Protein AF-A0A9R0QX72-F1 (afdb_monomer_lite)

Sequence (72 aa):
MPNYNPSNKKKKADVSIVLSTAPEDAPTHWQQTLLYLFEPIELKKDQIMEGSVTISQSQQHARFLNICLKYL

Radius of gyration: 24.26 Å; chains: 1; bounding box: 29×63×64 Å

Foldseek 3Di:
DDDDDPDPPDPDPPDDDDDDLDPPDDHDPVHDDDDDDPDDDDDDPPDDKDWDWDWDADPVDRPDIDIDTGID

Structure (mmCIF, N/CA/C/O backbone):
data_AF-A0A9R0QX72-F1
#
_entry.id   AF-A0A9R0QX72-F1
#
loop_
_atom_site.group_PDB
_atom_site.id
_atom_site.type_symbol
_atom_site.label_atom_id
_atom_site.label_alt_id
_atom_site.label_comp_id
_atom_site.label_asym_id
_atom_site.label_entity_id
_atom_site.label_seq_id
_atom_site.pdbx_PDB_ins_code
_atom_site.Cartn_x
_atom_site.Cartn_y
_atom_site.Cartn_z
_atom_site.occupancy
_atom_site.B_iso_or_equiv
_atom_site.auth_seq_id
_atom_site.auth_comp_id
_atom_site.auth_asym_id
_atom_site.auth_atom_id
_atom_site.pdbx_PDB_model_num
ATOM 1 N N . MET A 1 1 ? -14.847 -47.251 -44.610 1.00 41.06 1 MET A N 1
ATOM 2 C CA . MET A 1 1 ? -13.567 -46.675 -44.140 1.00 41.06 1 MET A CA 1
ATOM 3 C C . MET A 1 1 ? -13.776 -46.166 -42.716 1.00 41.06 1 MET A C 1
ATOM 5 O O . MET A 1 1 ? -14.771 -45.476 -42.519 1.00 41.06 1 MET A O 1
ATOM 9 N N . PRO A 1 2 ? -12.961 -46.572 -41.726 1.00 45.75 2 PRO A N 1
ATOM 10 C CA . PRO A 1 2 ? -13.218 -46.298 -40.313 1.00 45.75 2 PRO A CA 1
ATOM 11 C C . PRO A 1 2 ? -12.707 -44.918 -39.857 1.00 45.75 2 PRO A C 1
ATOM 13 O O . PRO A 1 2 ? -11.699 -44.434 -40.354 1.00 45.75 2 PRO A O 1
ATOM 16 N N . ASN A 1 3 ? -13.421 -44.364 -38.871 1.00 53.88 3 ASN A N 1
ATOM 17 C CA . ASN A 1 3 ? -13.036 -43.415 -37.817 1.00 53.88 3 ASN A CA 1
ATOM 18 C C . ASN A 1 3 ? -12.098 -42.232 -38.114 1.00 53.88 3 ASN A C 1
ATOM 20 O O . ASN A 1 3 ? -10.889 -42.388 -38.257 1.00 53.88 3 ASN A O 1
ATOM 24 N N . TYR A 1 4 ? -12.620 -41.028 -37.862 1.00 42.12 4 TYR A N 1
ATOM 25 C CA . TYR A 1 4 ? -11.850 -40.001 -37.162 1.00 42.12 4 TYR A CA 1
ATOM 26 C C . TYR A 1 4 ? -12.681 -39.458 -35.998 1.00 42.12 4 TYR A C 1
ATOM 28 O O . TYR A 1 4 ? -13.630 -38.705 -36.190 1.00 42.12 4 TYR A O 1
ATOM 36 N N . ASN A 1 5 ? -12.339 -39.893 -34.786 1.00 57.66 5 ASN A N 1
ATOM 37 C CA . ASN A 1 5 ? -12.883 -39.350 -33.549 1.00 57.66 5 ASN A CA 1
ATOM 38 C C . ASN A 1 5 ? -11.931 -38.219 -33.127 1.00 57.66 5 ASN A C 1
ATOM 40 O O . ASN A 1 5 ? -10.791 -38.523 -32.756 1.00 57.66 5 ASN A O 1
ATOM 44 N N . PRO A 1 6 ? -12.313 -36.931 -33.213 1.00 52.00 6 PRO A N 1
ATOM 45 C CA . PRO A 1 6 ? -11.423 -35.871 -32.785 1.00 52.00 6 PRO A CA 1
ATOM 46 C C . PRO A 1 6 ? -11.274 -35.965 -31.269 1.00 52.00 6 PRO A C 1
ATOM 48 O O . PRO A 1 6 ? -12.216 -35.781 -30.503 1.00 52.00 6 PRO A O 1
ATOM 51 N N . SER A 1 7 ? -10.057 -36.309 -30.858 1.00 58.31 7 SER A N 1
ATOM 52 C CA . SER A 1 7 ? -9.592 -36.364 -29.479 1.00 58.31 7 SER A CA 1
ATOM 53 C C . SER A 1 7 ? -10.128 -35.181 -28.667 1.00 58.31 7 SER A C 1
ATOM 55 O O . SER A 1 7 ? -9.799 -34.030 -28.968 1.00 58.31 7 SER A O 1
ATOM 57 N N . ASN A 1 8 ? -10.893 -35.469 -27.612 1.00 59.62 8 ASN A N 1
ATOM 58 C CA . ASN A 1 8 ? -11.251 -34.513 -26.567 1.00 59.62 8 ASN A CA 1
ATOM 59 C C . ASN A 1 8 ? -9.968 -34.053 -25.849 1.00 59.62 8 ASN A C 1
ATOM 61 O O . ASN A 1 8 ? -9.580 -34.589 -24.809 1.00 59.62 8 ASN A O 1
ATOM 65 N N . LYS A 1 9 ? -9.271 -33.067 -26.424 1.00 60.78 9 LYS A N 1
ATOM 66 C CA . LYS A 1 9 ? -8.179 -32.355 -25.758 1.00 60.78 9 LYS A CA 1
ATOM 67 C C . LYS A 1 9 ? -8.805 -31.531 -24.635 1.00 60.78 9 LYS A C 1
ATOM 69 O O . LYS A 1 9 ? -9.318 -30.440 -24.875 1.00 60.78 9 LYS A O 1
ATOM 74 N N . LYS A 1 10 ? -8.793 -32.069 -23.411 1.00 64.44 10 LYS A N 1
ATOM 75 C CA . LYS A 1 10 ? -9.111 -31.305 -22.198 1.00 64.44 10 LYS A CA 1
ATOM 76 C C . LYS A 1 10 ? -8.226 -30.055 -22.195 1.00 64.44 10 LYS A C 1
ATOM 78 O O . LYS A 1 10 ? -7.004 -30.172 -22.124 1.00 64.44 10 LYS A O 1
ATOM 83 N N . LYS A 1 11 ? -8.836 -28.874 -22.331 1.00 63.50 11 LYS A N 1
ATOM 84 C CA . LYS A 1 11 ? -8.142 -27.589 -22.199 1.00 63.50 11 LYS A CA 1
ATOM 85 C C . LYS A 1 11 ? -7.507 -27.560 -20.808 1.00 63.50 11 LYS A C 1
ATOM 87 O O . LYS A 1 11 ? -8.216 -27.684 -19.812 1.00 63.50 11 LYS A O 1
ATOM 92 N N . LYS A 1 12 ? -6.177 -27.480 -20.748 1.00 66.50 12 LYS A N 1
ATOM 93 C CA . LYS A 1 12 ? -5.440 -27.275 -19.497 1.00 66.50 12 LYS A CA 1
ATOM 94 C C . LYS A 1 12 ? -5.956 -25.958 -18.913 1.00 66.50 12 LYS A C 1
ATOM 96 O O . LYS A 1 12 ? -6.026 -24.981 -19.655 1.00 66.50 12 LYS A O 1
ATOM 101 N N . ALA A 1 13 ? -6.399 -25.962 -17.657 1.00 71.12 13 ALA A N 1
ATOM 102 C CA . ALA A 1 13 ? -6.826 -24.733 -17.000 1.00 71.12 13 ALA A CA 1
ATOM 103 C C . ALA A 1 13 ? -5.676 -23.723 -17.087 1.00 71.12 13 ALA A C 1
ATOM 105 O O . ALA A 1 13 ? -4.527 -24.080 -16.816 1.00 71.12 13 ALA A O 1
ATOM 106 N N . ASP A 1 14 ? -5.984 -22.513 -17.538 1.00 74.94 14 ASP A N 1
ATOM 107 C CA . ASP A 1 14 ? -5.033 -21.411 -17.605 1.00 74.94 14 ASP A CA 1
ATOM 108 C C . ASP A 1 14 ? -4.779 -20.931 -16.173 1.00 74.94 14 ASP A C 1
ATOM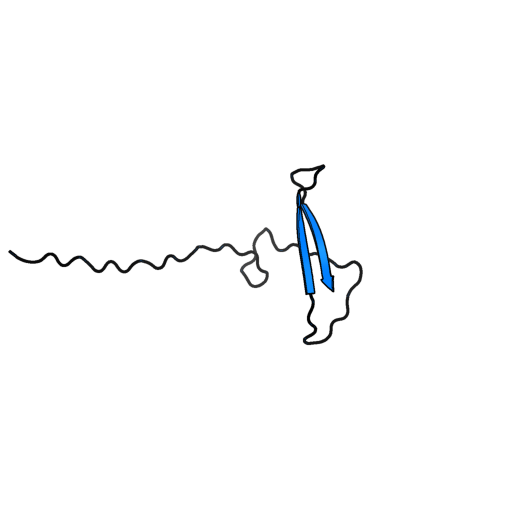 110 O O . ASP A 1 14 ? -5.495 -20.090 -15.634 1.00 74.94 14 ASP A O 1
ATOM 114 N N . VAL A 1 15 ? -3.860 -21.607 -15.482 1.00 82.38 15 VAL A N 1
ATOM 115 C CA . VAL A 1 15 ? -3.486 -21.258 -14.113 1.00 82.38 15 VAL A CA 1
ATOM 116 C C . VAL A 1 15 ? -2.447 -20.150 -14.202 1.00 82.38 15 VAL A C 1
ATOM 118 O O . VAL A 1 15 ? -1.311 -20.394 -14.610 1.00 82.38 15 VAL A O 1
ATOM 121 N N . SER A 1 16 ? -2.843 -18.936 -13.820 1.00 90.12 16 SER A N 1
ATOM 122 C CA . SER A 1 16 ? -1.929 -17.799 -13.721 1.00 90.12 16 SER A CA 1
ATOM 123 C C . SER A 1 16 ? -0.832 -18.091 -12.699 1.00 90.12 16 SER A C 1
ATOM 125 O O . SER A 1 16 ? -1.112 -18.495 -11.571 1.00 90.12 16 SER A O 1
ATOM 127 N N . ILE A 1 17 ? 0.420 -17.850 -13.080 1.00 93.88 17 ILE A N 1
ATOM 128 C CA . ILE A 1 17 ? 1.550 -17.871 -12.149 1.00 93.88 17 ILE A CA 1
ATOM 129 C C . ILE A 1 17 ? 1.540 -16.552 -11.373 1.00 93.88 17 ILE A C 1
ATOM 131 O O . ILE A 1 17 ? 1.441 -15.485 -11.977 1.00 93.88 17 ILE A O 1
ATOM 135 N N . VAL A 1 18 ? 1.641 -16.624 -10.045 1.00 95.06 18 VAL A N 1
ATOM 136 C CA . VAL A 1 18 ? 1.638 -15.459 -9.151 1.00 95.06 18 VAL A CA 1
ATOM 137 C C . VAL A 1 18 ? 2.907 -15.477 -8.306 1.00 95.06 18 VAL A C 1
ATOM 139 O O . VAL A 1 18 ? 3.217 -16.483 -7.672 1.00 95.06 18 VAL A O 1
ATOM 142 N N . LEU A 1 19 ? 3.637 -14.360 -8.302 1.00 96.25 19 LEU A N 1
ATOM 143 C CA . LEU A 1 19 ? 4.677 -14.072 -7.318 1.00 96.25 19 LEU A CA 1
ATOM 144 C C . LEU A 1 19 ? 4.088 -13.100 -6.298 1.00 96.25 19 LEU A C 1
ATOM 146 O O . LEU A 1 19 ? 3.689 -11.997 -6.666 1.00 96.25 19 LEU A O 1
ATOM 150 N N . SER A 1 20 ? 4.044 -13.515 -5.037 1.00 96.81 20 SER A N 1
ATOM 151 C CA . SER A 1 20 ? 3.526 -12.712 -3.933 1.00 96.81 20 SER A CA 1
ATOM 152 C C . SER A 1 20 ? 4.650 -12.287 -2.992 1.00 96.81 20 SER A C 1
ATOM 154 O O . SER A 1 20 ? 5.631 -13.007 -2.809 1.00 96.81 20 SER A O 1
ATOM 156 N N . THR A 1 21 ? 4.500 -11.104 -2.400 1.00 98.00 21 THR A N 1
ATOM 157 C CA . THR A 1 21 ? 5.332 -10.606 -1.292 1.00 98.00 21 THR A CA 1
ATOM 158 C C . THR A 1 21 ? 4.490 -10.347 -0.038 1.00 98.00 21 THR A C 1
ATOM 160 O O . THR A 1 21 ? 4.913 -9.603 0.852 1.00 98.00 21 THR A O 1
ATOM 163 N N . ALA A 1 22 ? 3.280 -10.913 0.014 1.00 97.88 22 ALA A N 1
ATOM 164 C CA . ALA A 1 22 ? 2.382 -10.790 1.151 1.00 97.88 22 ALA A CA 1
ATOM 165 C C . ALA A 1 22 ? 3.018 -11.405 2.415 1.00 97.88 22 ALA A C 1
ATOM 167 O O . ALA A 1 22 ? 3.784 -12.367 2.306 1.00 97.88 22 ALA A O 1
ATOM 168 N N . PRO A 1 23 ? 2.763 -10.848 3.610 1.00 97.56 23 PRO A N 1
ATOM 169 C CA . PRO A 1 23 ? 3.364 -11.336 4.853 1.00 97.56 23 PRO A CA 1
ATOM 170 C C . PRO A 1 23 ? 2.962 -12.778 5.218 1.00 97.56 23 PRO A C 1
ATOM 172 O O . PRO A 1 23 ? 3.689 -13.437 5.958 1.00 97.56 23 PRO A O 1
ATOM 175 N N . GLU A 1 24 ? 1.828 -13.265 4.716 1.00 97.69 24 GLU A N 1
ATOM 176 C CA . GLU A 1 24 ? 1.331 -14.633 4.893 1.00 97.69 24 GLU A CA 1
ATOM 177 C C . GLU A 1 24 ? 1.971 -15.668 3.948 1.00 97.69 24 GLU A C 1
ATOM 179 O O . GLU A 1 24 ? 1.848 -16.870 4.193 1.00 97.69 24 GLU A O 1
ATOM 184 N N . ASP A 1 25 ? 2.663 -15.219 2.896 1.00 97.31 25 ASP A N 1
ATOM 185 C CA . ASP A 1 25 ? 3.326 -16.074 1.909 1.00 97.31 25 ASP A CA 1
ATOM 186 C C . ASP A 1 25 ? 4.818 -16.290 2.231 1.00 97.31 25 ASP A C 1
ATOM 188 O O . ASP A 1 25 ? 5.389 -15.718 3.162 1.00 97.31 25 ASP A O 1
ATOM 192 N N . ALA A 1 26 ? 5.485 -17.144 1.445 1.00 97.50 26 ALA A N 1
ATOM 193 C CA . A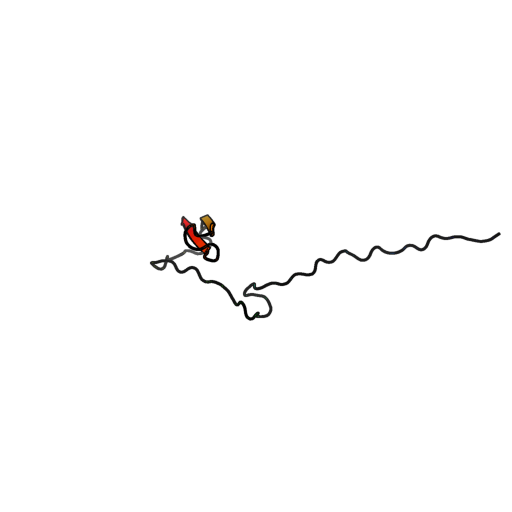LA A 1 26 ? 6.917 -17.391 1.593 1.00 97.50 26 ALA A CA 1
ATOM 194 C C . ALA A 1 26 ? 7.732 -16.077 1.474 1.00 97.50 26 ALA A C 1
ATOM 196 O O . ALA A 1 26 ? 7.560 -15.344 0.496 1.00 97.50 26 ALA A O 1
ATOM 197 N N . PRO A 1 27 ? 8.660 -15.785 2.412 1.00 98.00 27 PRO A N 1
ATOM 198 C CA . PRO A 1 27 ? 9.427 -14.545 2.392 1.00 98.00 27 PRO A CA 1
ATOM 199 C C . PRO A 1 27 ? 10.232 -14.358 1.107 1.00 98.00 27 PRO A C 1
ATOM 201 O O . PRO A 1 27 ? 10.876 -15.280 0.605 1.00 98.00 27 PRO A O 1
ATOM 204 N N . THR A 1 28 ? 10.267 -13.120 0.624 1.00 98.25 28 THR A N 1
ATOM 205 C CA . THR A 1 28 ? 11.120 -12.707 -0.494 1.00 98.25 28 THR A CA 1
ATOM 206 C C . THR A 1 28 ? 12.148 -11.680 -0.025 1.00 98.25 28 THR A C 1
ATOM 208 O O . THR A 1 28 ? 11.999 -11.076 1.038 1.00 98.25 28 THR A O 1
ATOM 211 N N . HIS A 1 29 ? 13.188 -11.432 -0.827 1.00 98.31 29 HIS A N 1
ATOM 212 C CA . HIS A 1 29 ? 14.184 -10.402 -0.510 1.00 98.31 29 HIS A CA 1
ATOM 213 C C . HIS A 1 29 ? 13.605 -8.974 -0.476 1.00 98.31 29 HIS A C 1
ATOM 215 O O . HIS A 1 29 ? 14.222 -8.098 0.122 1.00 98.31 29 HIS A O 1
ATOM 221 N N . TRP A 1 30 ? 12.439 -8.736 -1.094 1.00 98.06 30 TRP A N 1
ATOM 222 C CA . TRP A 1 30 ? 11.749 -7.443 -1.047 1.00 98.06 30 TRP A CA 1
ATOM 223 C C . TRP A 1 30 ? 11.103 -7.150 0.304 1.00 98.06 30 TRP A C 1
ATOM 225 O O . TRP A 1 30 ? 10.886 -5.982 0.614 1.00 98.06 30 TRP A O 1
ATOM 235 N N . GLN A 1 31 ? 10.811 -8.184 1.099 1.00 97.94 31 GLN A N 1
ATOM 236 C CA . GLN A 1 31 ? 10.066 -8.046 2.351 1.00 97.94 31 GLN A CA 1
ATOM 237 C C . GLN A 1 31 ? 8.764 -7.242 2.138 1.00 97.94 31 GLN A C 1
ATOM 239 O O . GLN A 1 31 ? 8.044 -7.476 1.165 1.00 97.94 31 GLN A O 1
ATOM 244 N N . GLN A 1 32 ? 8.456 -6.309 3.044 1.00 98.31 32 GLN A N 1
ATOM 245 C CA . GLN A 1 32 ? 7.296 -5.424 2.998 1.00 98.31 32 GLN A CA 1
ATOM 246 C C . GLN A 1 32 ? 7.717 -3.972 3.262 1.00 98.31 32 GLN A C 1
ATOM 248 O O . GLN A 1 32 ? 8.747 -3.704 3.879 1.00 98.31 32 GLN A O 1
ATOM 253 N N . THR A 1 33 ? 6.897 -3.018 2.816 1.00 97.19 33 THR A N 1
ATOM 254 C CA . THR A 1 33 ? 7.084 -1.587 3.106 1.00 97.19 33 THR A CA 1
ATOM 255 C C . THR A 1 33 ? 6.101 -1.147 4.185 1.00 97.19 33 THR A C 1
ATOM 257 O O . THR A 1 33 ? 4.893 -1.282 4.005 1.00 97.19 33 THR A O 1
ATOM 260 N N . LEU A 1 34 ? 6.609 -0.607 5.293 1.00 96.62 34 LEU A N 1
ATOM 261 C CA . LEU A 1 34 ? 5.791 -0.098 6.396 1.00 96.62 34 LEU A CA 1
ATOM 262 C C . LEU A 1 34 ? 5.586 1.414 6.269 1.00 96.62 34 LEU A C 1
ATOM 264 O O . LEU A 1 34 ? 6.542 2.160 6.058 1.00 96.62 34 LEU A O 1
ATOM 268 N N . LEU A 1 35 ? 4.341 1.863 6.439 1.00 95.69 35 LEU A N 1
ATOM 269 C CA . LEU A 1 35 ? 3.968 3.276 6.510 1.00 95.69 35 LEU A CA 1
ATOM 270 C C . LEU A 1 35 ? 3.536 3.589 7.944 1.00 95.69 35 LEU A C 1
ATOM 272 O O . LEU A 1 35 ? 2.395 3.334 8.323 1.00 95.69 35 LEU A O 1
ATOM 276 N N . TYR A 1 36 ? 4.463 4.097 8.752 1.00 95.31 36 TYR A N 1
ATOM 277 C CA . TYR A 1 36 ? 4.165 4.458 10.135 1.00 95.31 36 TYR A CA 1
ATOM 278 C C . TYR A 1 36 ? 3.340 5.743 10.215 1.00 95.31 36 TYR A C 1
ATOM 280 O O . TYR A 1 36 ? 3.576 6.700 9.476 1.00 95.31 36 TYR A O 1
ATOM 288 N N . LEU A 1 37 ? 2.390 5.758 11.147 1.00 94.25 37 LEU A N 1
ATOM 289 C CA . LEU A 1 37 ? 1.686 6.970 11.544 1.00 94.25 37 LEU A CA 1
ATOM 290 C C . LEU A 1 37 ? 2.581 7.792 12.473 1.00 94.25 37 LEU A C 1
ATOM 292 O O . LEU A 1 37 ? 3.416 7.228 13.180 1.00 94.25 37 LEU A O 1
ATOM 296 N N . PHE A 1 38 ? 2.404 9.115 12.474 1.00 92.00 38 PHE A N 1
ATOM 297 C CA . PHE A 1 38 ? 3.165 9.996 13.365 1.00 92.00 38 PHE A CA 1
ATOM 298 C C . PHE A 1 38 ? 2.922 9.663 14.837 1.00 92.00 38 PHE A C 1
ATOM 300 O O . PHE A 1 38 ? 3.865 9.634 15.615 1.00 92.00 38 PHE A O 1
ATOM 307 N N . GLU A 1 39 ? 1.671 9.360 15.183 1.00 94.00 39 GLU A N 1
ATOM 308 C CA . GLU A 1 39 ? 1.265 8.924 16.513 1.00 94.00 39 GLU A CA 1
ATOM 309 C C . GLU A 1 39 ? 0.445 7.631 16.398 1.00 94.00 39 GLU A C 1
ATOM 311 O O . GLU A 1 39 ? -0.341 7.491 15.449 1.00 94.00 39 GLU A O 1
ATOM 316 N N . PRO A 1 40 ? 0.600 6.678 17.334 1.00 93.88 40 PRO A N 1
ATOM 317 C CA . PRO A 1 40 ? -0.253 5.500 17.400 1.00 93.88 40 PRO A CA 1
ATOM 318 C C . PRO A 1 40 ? -1.729 5.882 17.547 1.00 93.88 40 PRO A C 1
ATOM 320 O O . PRO A 1 40 ? -2.074 6.831 18.248 1.00 93.88 40 PRO A O 1
ATOM 323 N N . ILE A 1 41 ? -2.609 5.099 16.926 1.00 92.62 41 ILE A N 1
ATOM 324 C CA . ILE A 1 41 ? -4.060 5.264 17.047 1.00 92.62 41 ILE A CA 1
ATOM 325 C C . ILE A 1 41 ? -4.607 4.059 17.794 1.00 92.62 41 ILE A C 1
ATOM 327 O O . ILE A 1 41 ? -4.391 2.917 17.388 1.00 92.62 41 ILE A O 1
ATOM 331 N N . GLU A 1 42 ? -5.314 4.312 18.889 1.00 94.94 42 GLU A N 1
ATOM 332 C CA . GLU A 1 42 ? -6.023 3.264 19.612 1.00 94.94 42 GLU A CA 1
ATOM 333 C C . GLU A 1 42 ? -7.277 2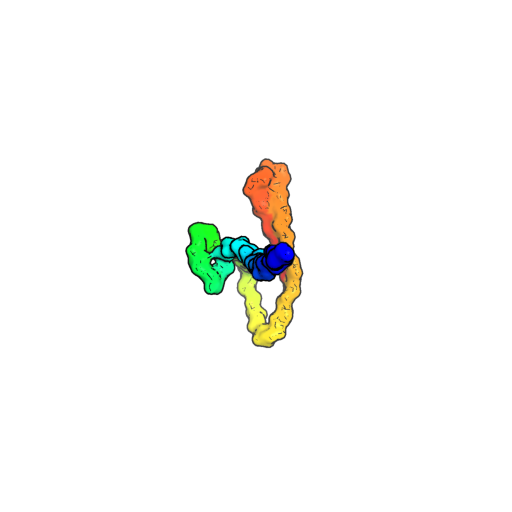.861 18.830 1.00 94.94 42 GLU A C 1
ATOM 335 O O . GLU A 1 42 ? -8.091 3.705 18.451 1.00 94.94 42 GLU A O 1
ATOM 340 N N . LEU A 1 43 ? -7.428 1.561 18.582 1.00 94.00 43 LEU A N 1
ATOM 341 C CA . LEU A 1 43 ? -8.553 1.004 17.839 1.00 94.00 43 LEU A CA 1
ATOM 342 C C . LEU A 1 43 ? -9.413 0.129 18.741 1.00 94.00 43 LEU A C 1
ATOM 344 O O . LEU A 1 43 ? -8.929 -0.525 19.667 1.00 94.00 43 LEU A O 1
ATOM 348 N N . LYS A 1 44 ? -10.704 0.072 18.421 1.00 96.06 44 LYS A N 1
ATOM 349 C CA . LYS A 1 44 ? -11.647 -0.868 19.032 1.00 96.06 44 LYS A CA 1
ATOM 350 C C . LYS A 1 44 ? -11.860 -2.069 18.120 1.00 96.06 44 LYS A C 1
ATOM 352 O O . LYS A 1 44 ? -11.713 -1.984 16.902 1.00 96.06 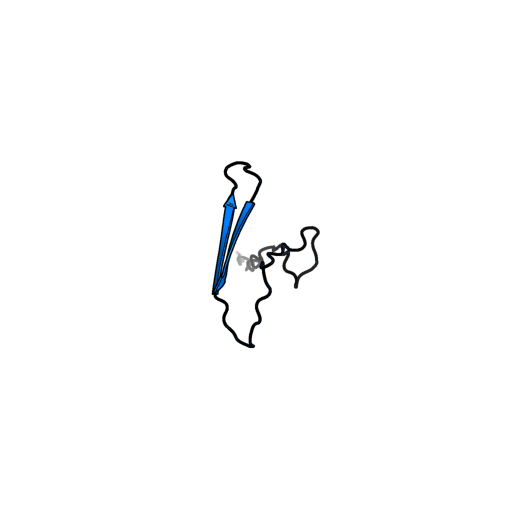44 LYS A O 1
ATOM 357 N N . LYS A 1 45 ? -12.246 -3.197 18.717 1.00 97.06 45 LYS A N 1
ATOM 358 C CA . LYS A 1 45 ? -12.652 -4.380 17.955 1.00 97.06 45 LYS A CA 1
ATOM 359 C C . LYS A 1 45 ? -13.778 -4.001 16.984 1.00 97.06 45 LYS A C 1
ATOM 361 O O . LYS A 1 45 ? -14.704 -3.295 17.376 1.00 97.06 45 LYS A O 1
ATOM 366 N N . ASP A 1 46 ? -13.669 -4.479 15.747 1.00 96.44 46 ASP A N 1
ATOM 367 C CA . ASP A 1 46 ? -14.640 -4.273 14.665 1.00 96.44 46 ASP A CA 1
ATOM 368 C C . ASP A 1 46 ? -14.812 -2.798 14.229 1.00 96.44 46 ASP A C 1
ATOM 370 O O . ASP A 1 46 ? -15.745 -2.466 13.499 1.00 96.44 46 ASP A O 1
ATOM 374 N N . GLN A 1 47 ? -13.901 -1.904 14.639 1.00 95.56 47 GLN A N 1
ATOM 375 C CA . GLN A 1 47 ? -13.863 -0.527 14.151 1.00 95.56 47 GLN A CA 1
ATOM 376 C C . GLN A 1 47 ? -13.495 -0.503 12.665 1.00 95.56 47 GLN A C 1
ATOM 378 O O . GLN A 1 47 ? -12.469 -1.045 12.255 1.00 95.56 47 GLN A O 1
ATOM 383 N N . ILE A 1 48 ? -14.327 0.162 11.865 1.00 95.00 48 ILE A N 1
ATOM 384 C CA . ILE A 1 48 ? -14.055 0.389 10.447 1.00 95.00 48 ILE A CA 1
ATOM 385 C C . ILE A 1 48 ? -13.034 1.521 10.337 1.00 95.00 48 ILE A C 1
ATOM 387 O O . ILE A 1 48 ? -13.236 2.590 10.910 1.00 95.00 48 ILE A O 1
ATOM 391 N N . MET A 1 49 ? -11.952 1.270 9.603 1.00 93.00 49 MET A N 1
ATOM 392 C CA . MET A 1 49 ? -11.017 2.297 9.160 1.00 93.00 49 MET A CA 1
ATOM 393 C C . MET A 1 49 ? -11.233 2.550 7.678 1.00 93.00 49 MET A C 1
ATOM 395 O O . MET A 1 49 ? -11.245 1.611 6.877 1.00 93.00 49 MET A O 1
ATOM 399 N N . GLU A 1 50 ? -11.362 3.817 7.314 1.00 96.00 50 GLU A N 1
ATOM 400 C CA . GLU A 1 50 ? -11.510 4.228 5.923 1.00 96.00 50 GLU A CA 1
ATOM 401 C C . GLU A 1 50 ? -10.347 5.125 5.526 1.00 96.00 50 GLU A C 1
ATOM 403 O O . GLU A 1 50 ? -9.726 5.791 6.351 1.00 96.00 50 GLU A O 1
ATOM 408 N N . GLY A 1 51 ? -10.007 5.138 4.244 1.00 94.69 51 GLY A N 1
ATOM 409 C CA . GLY A 1 51 ? -8.864 5.913 3.803 1.00 94.69 51 GLY A CA 1
ATOM 410 C C . GLY A 1 51 ? -8.522 5.722 2.342 1.00 94.69 51 GLY A C 1
ATOM 411 O O . GLY A 1 51 ? -9.235 5.082 1.571 1.00 94.69 51 GLY A O 1
ATOM 412 N N . SER A 1 52 ? -7.389 6.296 1.966 1.00 97.44 52 SER A N 1
ATOM 413 C CA . SER A 1 52 ? -6.829 6.188 0.628 1.00 97.44 52 SER A CA 1
ATOM 414 C C . SER A 1 52 ? -5.311 6.223 0.691 1.00 97.44 52 SER A C 1
ATOM 416 O O . SER A 1 52 ? -4.739 7.008 1.453 1.00 97.44 52 SER A O 1
ATOM 418 N N . VAL A 1 53 ? -4.670 5.443 -0.175 1.00 97.00 53 VAL A N 1
ATOM 419 C CA . VAL A 1 53 ? -3.236 5.546 -0.450 1.00 97.00 53 VAL A CA 1
ATOM 420 C C . VAL A 1 53 ? -3.058 6.052 -1.872 1.00 97.00 53 VAL A C 1
ATOM 422 O O . VAL A 1 53 ? -3.556 5.444 -2.818 1.00 97.00 53 VAL A O 1
ATOM 425 N N . THR A 1 54 ? -2.317 7.145 -2.025 1.00 97.94 54 THR A N 1
ATOM 426 C CA . THR A 1 54 ? -1.911 7.669 -3.330 1.00 97.94 54 THR A CA 1
ATOM 427 C C . THR A 1 54 ? -0.412 7.483 -3.496 1.00 97.94 54 THR A C 1
ATOM 429 O O . THR A 1 54 ? 0.369 7.953 -2.667 1.00 97.94 54 THR A O 1
ATOM 432 N N . ILE A 1 55 ? -0.011 6.834 -4.588 1.00 97.94 55 ILE A N 1
ATOM 433 C CA . ILE A 1 55 ? 1.388 6.696 -4.992 1.00 97.94 55 ILE A CA 1
ATOM 434 C C . ILE A 1 55 ? 1.592 7.551 -6.239 1.00 97.94 55 ILE A C 1
ATOM 436 O O . ILE A 1 55 ? 0.869 7.399 -7.224 1.00 97.94 55 ILE A O 1
ATOM 440 N N . SER A 1 56 ? 2.572 8.447 -6.206 1.00 97.62 56 SER A N 1
ATOM 441 C CA . SER A 1 56 ? 2.918 9.285 -7.353 1.00 97.62 56 SER A CA 1
ATOM 442 C C . SER A 1 56 ? 4.426 9.352 -7.555 1.00 97.62 56 SER A C 1
ATOM 444 O O . SER A 1 56 ? 5.203 9.268 -6.607 1.00 97.62 56 SER A O 1
ATOM 446 N N . GLN A 1 57 ? 4.855 9.563 -8.794 1.00 97.88 57 GLN A N 1
ATOM 447 C CA . GLN A 1 57 ? 6.260 9.812 -9.104 1.00 97.88 57 GLN A CA 1
ATOM 448 C C . GLN A 1 57 ? 6.692 11.193 -8.583 1.00 97.88 57 GLN A C 1
ATOM 450 O O . GLN A 1 57 ? 5.934 12.162 -8.674 1.00 97.88 57 GLN A O 1
ATOM 455 N N . SER A 1 58 ? 7.912 11.302 -8.055 1.00 96.75 58 SER A N 1
ATOM 456 C CA . SER A 1 58 ? 8.500 12.602 -7.718 1.00 96.75 58 SER A CA 1
ATOM 457 C C . SER A 1 58 ? 8.834 13.405 -8.978 1.00 96.75 58 SER A C 1
ATOM 459 O O . SER A 1 58 ? 9.450 12.893 -9.913 1.00 96.75 58 SER A O 1
ATOM 461 N N . GLN A 1 59 ? 8.475 14.693 -8.981 1.00 95.94 59 GLN A N 1
ATOM 462 C CA . GLN A 1 59 ? 8.772 15.612 -10.088 1.00 95.94 59 GLN A CA 1
ATOM 463 C C . GLN A 1 59 ? 10.261 15.976 -10.181 1.00 95.94 59 GLN A C 1
ATOM 465 O O . GLN A 1 59 ? 10.745 16.307 -11.257 1.00 95.94 59 GLN A O 1
ATOM 470 N N . GLN A 1 60 ? 10.993 15.911 -9.064 1.00 96.88 60 GLN A N 1
ATOM 471 C CA . GLN A 1 60 ? 12.426 16.220 -9.025 1.00 96.88 60 GLN A CA 1
ATOM 472 C C . GLN A 1 60 ? 13.281 14.995 -9.362 1.00 96.88 60 GLN A C 1
ATOM 474 O O . GLN A 1 60 ? 14.336 15.112 -9.987 1.00 96.88 60 GLN A O 1
ATOM 479 N N . HIS A 1 61 ? 12.826 13.804 -8.962 1.00 97.06 61 HIS A N 1
ATOM 480 C CA . HIS A 1 61 ? 13.574 12.562 -9.115 1.00 97.06 61 HIS A CA 1
ATOM 481 C C . HIS A 1 61 ? 12.659 11.452 -9.633 1.00 97.06 61 HIS A C 1
ATOM 483 O O . HIS A 1 61 ? 11.941 10.819 -8.868 1.00 97.06 61 HIS A O 1
ATOM 489 N N . ALA A 1 62 ? 12.740 11.150 -10.932 1.00 96.12 62 ALA A N 1
ATOM 490 C CA . ALA A 1 62 ? 11.831 10.218 -11.611 1.00 96.12 62 ALA A CA 1
ATOM 491 C C . ALA A 1 62 ? 11.813 8.783 -11.039 1.00 96.12 62 ALA A C 1
ATOM 493 O O . ALA A 1 62 ? 10.912 8.005 -11.341 1.00 96.12 62 ALA A O 1
ATOM 494 N N . ARG A 1 63 ? 12.805 8.400 -10.230 1.00 97.25 63 ARG A N 1
ATOM 495 C CA . ARG A 1 63 ? 12.859 7.077 -9.583 1.00 97.25 63 ARG A CA 1
ATOM 496 C C . ARG A 1 63 ? 12.360 7.084 -8.140 1.00 97.25 63 ARG A C 1
ATOM 498 O O . ARG A 1 63 ? 12.346 6.033 -7.513 1.00 97.25 63 ARG A O 1
ATOM 505 N N . PHE A 1 64 ? 12.001 8.246 -7.601 1.00 97.81 64 PHE A N 1
ATOM 506 C CA . PHE A 1 64 ? 11.499 8.363 -6.238 1.00 97.81 64 PHE A CA 1
ATOM 507 C C . PHE A 1 64 ? 9.976 8.310 -6.253 1.00 97.81 64 PHE A C 1
ATOM 509 O O . PHE A 1 64 ? 9.322 8.870 -7.140 1.00 97.81 64 PHE A O 1
ATOM 516 N N . LEU A 1 65 ? 9.428 7.636 -5.249 1.00 97.56 65 LEU A N 1
ATOM 517 C CA . LEU A 1 65 ? 7.997 7.510 -5.035 1.00 97.56 65 LEU A CA 1
ATOM 518 C C . LEU A 1 65 ? 7.583 8.426 -3.889 1.00 97.56 65 LEU A C 1
ATOM 520 O O . LEU A 1 65 ? 8.151 8.365 -2.801 1.00 97.56 65 LEU A O 1
ATOM 524 N N . ASN A 1 66 ? 6.566 9.238 -4.136 1.00 97.62 66 ASN A N 1
ATOM 525 C CA . ASN A 1 66 ? 5.830 9.925 -3.091 1.00 97.62 66 ASN A CA 1
ATOM 526 C C . ASN A 1 66 ? 4.648 9.033 -2.709 1.00 97.62 66 ASN A C 1
ATOM 528 O O . ASN A 1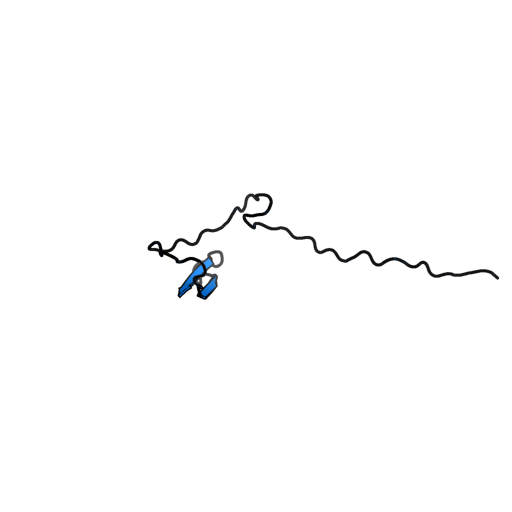 66 ? 3.880 8.619 -3.581 1.00 97.62 66 ASN A O 1
ATOM 532 N N . ILE A 1 67 ? 4.501 8.751 -1.419 1.00 97.75 67 ILE A N 1
ATOM 533 C CA . ILE A 1 67 ? 3.398 7.951 -0.885 1.00 97.75 67 ILE A CA 1
ATOM 534 C C . ILE A 1 67 ? 2.623 8.832 0.091 1.00 97.75 67 ILE A C 1
ATOM 536 O O . ILE A 1 67 ? 3.191 9.349 1.050 1.00 97.75 67 ILE A O 1
ATOM 540 N N . CYS A 1 68 ? 1.332 9.023 -0.167 1.00 97.00 68 CYS A N 1
ATOM 541 C CA . CYS A 1 68 ? 0.429 9.770 0.701 1.00 97.00 68 CYS A CA 1
ATOM 542 C C . CYS A 1 68 ? -0.646 8.823 1.231 1.00 97.00 68 CYS A C 1
ATOM 544 O O . CYS A 1 68 ? -1.438 8.288 0.457 1.00 97.00 68 CYS A O 1
ATOM 546 N N . LEU A 1 69 ? -0.661 8.631 2.547 1.00 96.88 69 LEU A N 1
ATOM 547 C CA . LEU A 1 69 ? -1.690 7.886 3.260 1.00 96.88 69 LEU A CA 1
ATOM 548 C C . LEU A 1 69 ? -2.658 8.886 3.904 1.00 96.88 69 LEU A C 1
ATOM 550 O O . LEU A 1 69 ? -2.236 9.762 4.658 1.00 96.88 69 LEU A O 1
ATOM 554 N N . LYS A 1 70 ? -3.951 8.751 3.608 1.00 95.31 70 LYS A N 1
ATOM 555 C CA . LYS A 1 70 ? -5.046 9.450 4.294 1.00 95.31 70 LYS A CA 1
ATOM 556 C C . LYS A 1 70 ? -5.929 8.407 4.958 1.00 95.31 70 LYS A C 1
ATOM 558 O O . LYS A 1 70 ? -6.246 7.408 4.317 1.00 95.31 70 LYS A O 1
ATOM 563 N N . TYR A 1 71 ? -6.321 8.645 6.198 1.00 92.44 71 TYR A N 1
ATOM 564 C CA . TYR A 1 71 ? -7.127 7.724 6.993 1.00 92.44 71 TYR A CA 1
ATOM 565 C C . TYR A 1 71 ? -8.108 8.506 7.875 1.00 92.44 71 TYR A C 1
ATOM 567 O O . TYR A 1 71 ? -7.815 9.646 8.251 1.00 92.44 71 TYR A O 1
ATOM 575 N N . LEU A 1 72 ? -9.261 7.898 8.152 1.00 78.31 72 LEU A N 1
ATOM 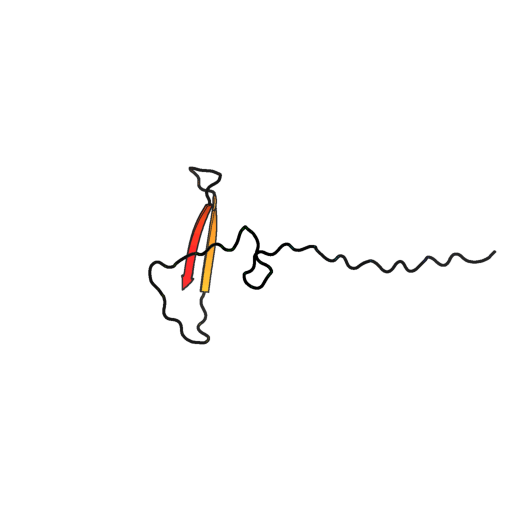576 C CA . LEU A 1 72 ? -10.350 8.386 9.002 1.00 78.31 72 LEU A CA 1
ATOM 577 C C . LEU A 1 72 ? -10.691 7.334 10.061 1.00 78.31 72 LEU A C 1
ATOM 579 O O . LEU A 1 72 ? -10.669 6.126 9.720 1.00 78.31 72 LEU A O 1
#

pLDDT: mean 88.36, std 15.85, range [41.06, 98.31]

Organism: Triticum turgidum subsp. durum (NCBI:txid4567)

InterPro domains:
  IPR025799 Protein arginine N-methyltransferase [PTHR11006] (11-71)
  IPR029063 S-adenosyl-L-methionine-dependent methyltransferase superfamily [SSF53335] (11-71)
  IPR055135 Protein arginine N-methyltransferase domain [PF22528] (13-71)

Secondary structure (DSSP, 8-state):
----------PPP---------TTS---TT-------SS-----TT----EEEEEEE-SS-TT-EEEEEEE-